Protein AF-A0A949DHX0-F1 (afdb_monomer_lite)

Radius of gyration: 19.03 Å; chains: 1; bounding box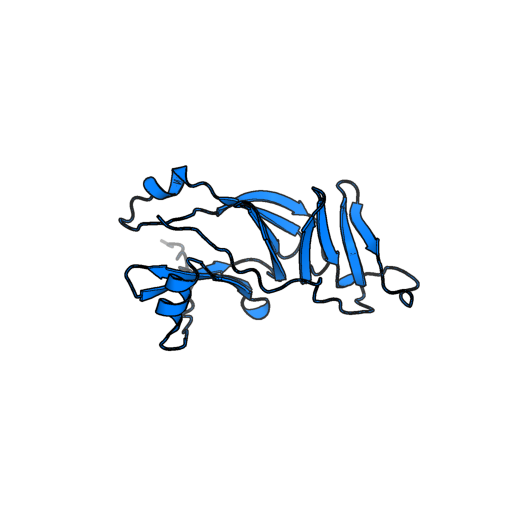: 44×49×54 Å

Foldseek 3Di:
DDDPPPDDPPPDPDDDDDDPCVQVVLVVLQFWAWDADQVQQWIKTWHDDPSHIDIDIDGFARWAAWADDDQWIWIDTAFWIWIWGWDQVCQVVPPPPDGDLTDTDTDDIQGQGGQNWHYWDQDPNWIWTDRQQQQAIWTQDNPNRTDGPDHPPPSPDGDRHRPDGDHDDPDDRHTGRDDDD

Structure (mmCIF, N/CA/C/O backbone):
data_AF-A0A949DHX0-F1
#
_entry.id   AF-A0A949DHX0-F1
#
loop_
_atom_site.group_PDB
_atom_site.id
_atom_site.type_symbol
_atom_site.label_atom_id
_atom_site.label_alt_id
_atom_site.label_comp_id
_atom_site.label_asym_id
_atom_site.label_entity_id
_atom_site.label_seq_id
_atom_site.pdbx_PDB_ins_code
_atom_site.Cartn_x
_atom_site.Cartn_y
_atom_site.Cartn_z
_atom_site.occupancy
_atom_site.B_iso_or_equiv
_atom_site.auth_seq_id
_atom_site.auth_comp_id
_atom_site.auth_asym_id
_atom_site.auth_atom_id
_atom_site.pdbx_PDB_model_num
ATOM 1 N N . MET A 1 1 ? 17.064 -32.181 33.176 1.00 38.44 1 MET A N 1
ATOM 2 C CA . MET A 1 1 ? 16.912 -30.729 33.401 1.00 38.44 1 MET A CA 1
ATOM 3 C C . MET A 1 1 ? 17.570 -29.981 32.254 1.00 38.44 1 MET A C 1
ATOM 5 O O . MET A 1 1 ? 18.778 -30.069 32.125 1.00 38.44 1 MET A O 1
ATOM 9 N N . SER A 1 2 ? 16.790 -29.295 31.422 1.00 36.66 2 SER A N 1
ATOM 10 C CA . SER A 1 2 ? 17.117 -27.959 30.902 1.00 36.66 2 SER A CA 1
ATOM 11 C C . SER A 1 2 ? 15.882 -27.465 30.151 1.00 36.66 2 SER A C 1
ATOM 13 O O . SER A 1 2 ? 15.564 -27.946 29.066 1.00 36.66 2 SER A O 1
ATOM 15 N N . GLN A 1 3 ? 15.111 -26.600 30.805 1.00 33.16 3 GLN A N 1
ATOM 16 C CA . GLN A 1 3 ? 13.972 -25.918 30.201 1.00 33.16 3 GLN A CA 1
ATOM 17 C C . GLN A 1 3 ? 14.522 -24.895 29.202 1.00 33.16 3 GLN A C 1
ATOM 19 O O . GLN A 1 3 ? 15.279 -24.004 29.587 1.00 33.16 3 GLN A O 1
ATOM 24 N N . GLN A 1 4 ? 14.148 -25.013 27.928 1.00 38.00 4 GLN A N 1
ATOM 25 C CA . GLN A 1 4 ? 14.347 -23.937 26.963 1.00 38.00 4 GLN A CA 1
ATOM 26 C C . GLN A 1 4 ? 13.483 -22.748 27.400 1.00 38.00 4 GLN A C 1
ATOM 28 O O . GLN A 1 4 ? 12.255 -22.812 27.369 1.00 38.00 4 GLN A O 1
ATOM 33 N N . LYS A 1 5 ? 14.135 -21.668 27.842 1.00 35.03 5 LYS A N 1
ATOM 34 C CA . LYS A 1 5 ? 13.503 -20.357 27.993 1.00 35.03 5 LYS A CA 1
ATOM 35 C C . LYS A 1 5 ? 13.056 -19.902 26.606 1.00 35.03 5 LYS A C 1
ATOM 37 O O . LYS A 1 5 ? 13.878 -19.539 25.774 1.00 35.03 5 LYS A O 1
ATOM 42 N N . THR A 1 6 ? 11.754 -19.930 26.358 1.00 37.34 6 THR A N 1
ATOM 43 C CA . THR A 1 6 ? 11.147 -19.141 25.289 1.00 37.34 6 THR A CA 1
ATOM 44 C C . THR A 1 6 ? 11.256 -17.675 25.696 1.00 37.34 6 THR A C 1
ATOM 46 O O . THR A 1 6 ? 10.510 -17.220 26.568 1.00 37.34 6 THR A O 1
ATOM 49 N N . ASP A 1 7 ? 12.213 -16.951 25.121 1.00 39.75 7 ASP A N 1
ATOM 50 C CA . ASP A 1 7 ? 12.298 -15.503 25.284 1.00 39.75 7 ASP A CA 1
ATOM 51 C C . ASP A 1 7 ? 11.023 -14.873 24.707 1.00 39.75 7 ASP A C 1
ATOM 53 O O . ASP A 1 7 ? 10.757 -14.937 23.505 1.00 39.75 7 ASP A O 1
ATOM 57 N N . LYS A 1 8 ? 10.194 -14.293 25.583 1.00 34.03 8 LYS A N 1
ATOM 58 C CA . LYS A 1 8 ? 9.072 -13.450 25.160 1.00 34.03 8 LYS A CA 1
ATOM 59 C C . LYS A 1 8 ? 9.642 -12.270 24.359 1.00 34.03 8 LYS A C 1
ATOM 61 O O . LYS A 1 8 ? 10.621 -11.673 24.818 1.00 34.03 8 LYS A O 1
ATOM 66 N N . PRO A 1 9 ? 9.049 -11.897 23.209 1.00 41.78 9 PRO A N 1
ATOM 67 C CA . PRO A 1 9 ? 9.452 -10.691 22.497 1.00 41.78 9 PRO A CA 1
ATOM 68 C C . PRO A 1 9 ? 9.398 -9.503 23.461 1.00 41.78 9 PRO A C 1
ATOM 70 O O . PRO A 1 9 ? 8.385 -9.303 24.132 1.00 41.78 9 PRO A O 1
ATOM 73 N N . LYS A 1 10 ? 10.491 -8.738 23.569 1.00 42.88 10 LYS A N 1
ATOM 74 C CA . LYS A 1 10 ? 10.498 -7.479 24.323 1.00 42.88 10 LYS A CA 1
ATOM 75 C C . LYS A 1 10 ? 9.443 -6.558 23.711 1.00 42.88 10 LYS A C 1
ATOM 77 O O . LYS A 1 10 ? 9.622 -6.109 22.582 1.00 42.88 10 LYS A O 1
ATOM 82 N N . GLU A 1 11 ? 8.375 -6.272 24.452 1.00 50.81 11 GLU A N 1
ATOM 83 C CA . GLU A 1 11 ? 7.435 -5.206 24.105 1.00 50.81 11 GLU A CA 1
ATOM 84 C C . GLU A 1 11 ? 8.216 -3.894 24.006 1.00 50.81 11 GLU A C 1
ATOM 86 O O . GLU A 1 11 ? 8.760 -3.383 24.988 1.00 50.81 11 GLU A O 1
ATOM 91 N N . GLN A 1 12 ? 8.336 -3.367 22.789 1.00 57.03 12 GLN A N 1
ATOM 92 C CA . GLN A 1 12 ? 8.816 -2.009 22.595 1.00 57.03 12 GLN A CA 1
ATOM 93 C C . GLN A 1 12 ? 7.702 -1.068 23.053 1.00 57.03 12 GLN A C 1
ATOM 95 O O . GLN A 1 12 ? 6.676 -0.942 22.387 1.00 57.03 12 GLN A O 1
ATOM 100 N N . ASN A 1 13 ? 7.905 -0.403 24.189 1.00 67.00 13 ASN A N 1
ATOM 101 C CA . ASN A 1 13 ? 7.032 0.681 24.624 1.00 67.00 13 ASN A CA 1
ATOM 102 C C . ASN A 1 13 ? 7.206 1.862 23.664 1.00 67.00 13 ASN A C 1
ATOM 104 O O . ASN A 1 13 ? 8.181 2.609 23.751 1.00 67.00 13 ASN A O 1
ATOM 108 N N . ILE A 1 14 ? 6.280 2.000 22.716 1.00 72.12 14 ILE A N 1
ATOM 109 C CA . ILE A 1 14 ? 6.215 3.164 21.836 1.00 72.12 14 ILE A CA 1
ATOM 110 C C . ILE A 1 14 ? 5.403 4.238 22.552 1.00 72.12 14 ILE A C 1
AT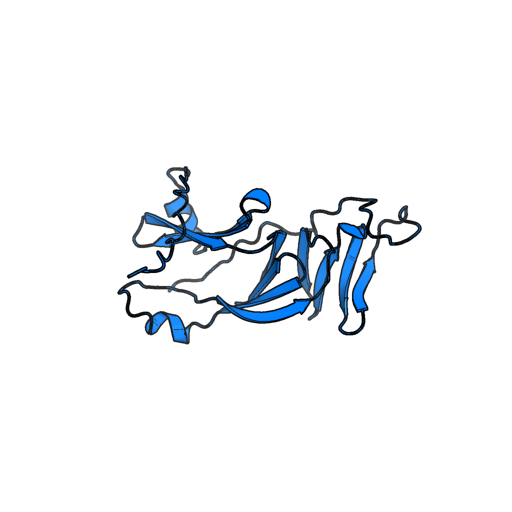OM 112 O O . ILE A 1 14 ? 4.229 4.037 22.855 1.00 72.12 14 ILE A O 1
ATOM 116 N N . ASN A 1 15 ? 6.036 5.376 22.818 1.00 81.81 15 ASN A N 1
ATOM 117 C CA . ASN A 1 15 ? 5.361 6.548 23.359 1.00 81.81 15 ASN A CA 1
ATOM 118 C C . ASN A 1 15 ? 4.835 7.403 22.205 1.00 81.81 15 ASN A C 1
ATOM 120 O O . ASN A 1 15 ? 5.563 7.670 21.248 1.00 81.81 15 ASN A O 1
ATOM 124 N N . PHE A 1 16 ? 3.590 7.859 22.317 1.00 81.75 16 PHE A N 1
ATOM 125 C CA . PHE A 1 16 ? 2.955 8.720 21.326 1.00 81.75 16 PHE A CA 1
ATOM 126 C C . PHE A 1 16 ? 2.528 10.033 21.968 1.00 81.75 16 PHE A C 1
ATOM 128 O O . PHE A 1 16 ? 1.945 10.044 23.050 1.00 81.75 16 PHE A O 1
ATOM 135 N N . THR A 1 17 ? 2.770 11.128 21.256 1.00 88.62 17 THR A N 1
ATOM 136 C CA . THR A 1 17 ? 2.237 12.451 21.583 1.00 88.62 17 THR A CA 1
ATOM 137 C C . THR A 1 17 ? 1.311 12.862 20.453 1.00 88.62 17 THR A C 1
ATOM 139 O O . THR A 1 17 ? 1.645 12.688 19.282 1.00 88.62 17 THR A O 1
ATOM 142 N N . TYR A 1 18 ? 0.145 13.398 20.791 1.00 89.06 18 TYR A N 1
ATOM 143 C CA . TYR A 1 18 ? -0.866 13.805 19.824 1.00 89.06 18 TYR A CA 1
ATOM 144 C C . TYR A 1 18 ? -1.546 15.097 20.273 1.00 89.06 18 TYR A C 1
ATOM 146 O O . TYR A 1 18 ? -1.559 15.436 21.457 1.00 89.06 18 TYR A O 1
ATOM 154 N N . SER A 1 19 ? -2.101 15.835 19.313 1.00 91.19 19 SER A N 1
ATOM 155 C CA . SER A 1 19 ? -2.804 17.088 19.585 1.00 91.19 19 SER A CA 1
ATOM 156 C C . SER A 1 19 ? -4.085 16.847 20.383 1.00 91.19 19 SER A C 1
ATOM 158 O O . SER A 1 19 ? -4.793 15.867 20.155 1.00 91.19 19 SER A O 1
ATOM 160 N N . ALA A 1 20 ? -4.435 17.783 21.268 1.00 89.94 20 ALA A N 1
ATOM 161 C CA . ALA A 1 20 ? -5.604 17.670 22.148 1.00 89.94 20 ALA A CA 1
ATOM 162 C C . ALA A 1 20 ? -6.938 17.473 21.395 1.00 89.94 20 ALA A C 1
ATOM 164 O O . ALA A 1 20 ? -7.875 16.890 21.931 1.00 89.94 20 ALA A O 1
ATOM 165 N N . ASN A 1 21 ? -7.023 17.933 20.145 1.00 94.38 21 ASN A N 1
ATOM 166 C CA . ASN A 1 21 ? -8.215 17.856 19.302 1.00 94.38 21 ASN A CA 1
ATOM 167 C C . ASN A 1 21 ? -8.264 16.628 18.372 1.00 94.38 21 ASN A C 1
ATOM 169 O O . ASN A 1 21 ? -9.215 16.519 17.600 1.00 94.38 21 ASN A O 1
ATOM 173 N N . ILE A 1 22 ? -7.288 15.707 18.412 1.00 93.19 22 ILE A N 1
ATOM 174 C CA . ILE A 1 22 ? -7.231 14.585 17.453 1.00 93.19 22 ILE A CA 1
ATOM 175 C C . ILE A 1 22 ? -8.464 13.678 17.532 1.00 93.19 22 ILE A C 1
ATOM 177 O O . ILE A 1 22 ? -8.975 13.245 16.506 1.00 93.19 22 ILE A O 1
ATOM 181 N N . VAL A 1 23 ? -8.979 13.428 18.739 1.00 93.31 23 VAL A N 1
ATOM 182 C CA . VAL A 1 23 ? -10.160 12.579 18.946 1.00 93.31 23 VAL A CA 1
ATOM 183 C C . VAL A 1 23 ? -11.387 13.208 18.296 1.00 93.31 23 VAL A C 1
ATOM 185 O O . VAL A 1 23 ? -12.130 12.529 17.592 1.00 93.31 23 VAL A O 1
ATOM 188 N N . GLU A 1 24 ? -11.586 14.508 18.508 1.00 94.56 24 GLU A N 1
ATOM 189 C CA . GLU A 1 24 ? -12.706 15.246 17.928 1.00 94.56 24 GLU A CA 1
ATOM 190 C C . GLU A 1 24 ? -12.590 15.313 16.403 1.00 94.56 24 GLU A C 1
ATOM 192 O O . GLU A 1 24 ? -13.555 15.044 15.693 1.00 94.56 24 GLU A O 1
ATOM 197 N N . PHE A 1 25 ? -11.384 15.554 15.890 1.00 93.62 25 PHE A N 1
ATOM 198 C CA . PHE A 1 25 ? -11.112 15.511 14.458 1.00 93.62 25 PHE A CA 1
ATOM 199 C C . PHE A 1 25 ? -11.465 14.147 13.847 1.00 93.62 25 PHE A C 1
ATOM 201 O O . PHE A 1 25 ? -12.216 14.092 12.875 1.00 93.62 25 PHE A O 1
ATOM 208 N N . LEU A 1 26 ? -10.995 13.043 14.441 1.00 91.62 26 LEU A N 1
ATOM 209 C CA . LEU A 1 26 ? -11.262 11.680 13.959 1.00 91.62 26 LEU A CA 1
ATOM 210 C C . LEU A 1 26 ? -12.752 11.319 13.989 1.00 91.62 26 LEU A C 1
ATOM 212 O O . LEU A 1 26 ? -13.234 10.636 13.082 1.00 91.62 26 LEU A O 1
ATOM 216 N N . LYS A 1 27 ? -13.495 11.809 14.989 1.00 91.06 27 LYS A N 1
ATOM 217 C CA . LYS A 1 27 ? -14.960 11.688 15.030 1.00 91.06 27 LYS A CA 1
ATOM 218 C C . LYS A 1 27 ? -15.627 12.454 13.896 1.00 91.06 27 LYS A C 1
ATOM 220 O O . LYS A 1 27 ? -16.511 11.903 13.245 1.00 91.06 27 LYS A O 1
ATOM 225 N N . GLN A 1 28 ? -15.207 13.695 13.650 1.00 92.69 28 GLN A N 1
ATOM 226 C CA . GLN A 1 28 ? -15.785 14.543 12.604 1.00 92.69 28 GLN A CA 1
ATOM 227 C C . GLN A 1 28 ? -15.584 13.941 11.215 1.00 92.69 28 GLN A C 1
ATOM 229 O O . GLN A 1 28 ? -16.531 13.873 10.434 1.00 92.69 28 GLN A O 1
ATOM 234 N N . ILE A 1 29 ? -14.378 13.445 10.925 1.00 91.31 29 ILE A N 1
ATOM 235 C CA . ILE A 1 29 ? -14.092 12.807 9.635 1.00 91.31 29 ILE A CA 1
ATOM 236 C C . ILE A 1 29 ? -14.592 11.360 9.555 1.00 91.31 29 ILE A C 1
ATOM 238 O O . ILE A 1 29 ? -14.489 10.761 8.486 1.00 91.31 29 ILE A O 1
ATOM 242 N N . LYS A 1 30 ? -15.080 10.776 10.662 1.00 88.06 30 LYS A N 1
ATOM 243 C CA . LYS A 1 30 ? -15.504 9.367 10.765 1.00 88.06 30 LYS A CA 1
ATOM 244 C C . LYS A 1 30 ? -14.511 8.433 10.066 1.00 88.06 30 LYS A C 1
ATOM 246 O O . LYS A 1 30 ? -14.825 7.770 9.081 1.00 88.06 30 LYS A O 1
ATOM 251 N N . SER A 1 31 ? -13.249 8.496 10.472 1.00 87.12 31 SER A N 1
ATOM 252 C CA . SER A 1 31 ? -12.169 7.805 9.763 1.00 87.12 31 SER A CA 1
ATOM 253 C C . SER A 1 31 ? -11.114 7.282 10.720 1.00 87.12 31 SER A C 1
ATOM 255 O O . SER A 1 31 ? -10.923 7.817 11.810 1.00 87.12 31 SER A O 1
ATOM 257 N N . THR A 1 32 ? -10.396 6.258 10.267 1.00 87.62 32 THR A N 1
ATOM 258 C CA . THR A 1 32 ? -9.136 5.825 10.872 1.00 87.62 32 THR A CA 1
ATOM 259 C C . THR A 1 32 ? -8.007 6.242 9.944 1.00 87.62 32 THR A C 1
ATOM 261 O O . THR A 1 32 ? -8.056 6.023 8.733 1.00 87.62 32 THR A O 1
ATOM 264 N N . ILE A 1 33 ? -6.968 6.843 10.505 1.00 90.12 33 ILE A N 1
ATOM 265 C CA . ILE A 1 33 ? -5.761 7.157 9.751 1.00 90.12 33 ILE A CA 1
ATOM 266 C C . ILE A 1 33 ? -4.893 5.905 9.732 1.00 90.12 33 ILE A C 1
ATOM 268 O O . ILE A 1 33 ? -4.628 5.311 10.777 1.00 90.12 33 ILE A O 1
ATOM 272 N N . VAL A 1 34 ? -4.436 5.514 8.547 1.00 90.88 34 VAL A N 1
ATOM 273 C CA . VAL A 1 34 ? -3.478 4.421 8.389 1.00 90.88 34 VAL A CA 1
ATOM 274 C C . VAL A 1 34 ? -2.191 5.002 7.839 1.00 90.88 34 VAL A C 1
ATOM 276 O O . VAL A 1 34 ? -2.216 5.765 6.878 1.00 90.88 34 VAL A O 1
ATOM 279 N N . MET A 1 35 ? -1.064 4.655 8.448 1.00 90.75 35 MET A N 1
ATOM 280 C CA . MET A 1 35 ? 0.245 5.131 8.010 1.00 90.75 35 MET A CA 1
ATOM 281 C C . MET A 1 35 ? 1.271 4.008 8.006 1.00 90.75 35 MET A C 1
ATOM 283 O O . MET A 1 35 ? 1.214 3.089 8.821 1.00 90.75 35 MET A O 1
ATOM 287 N N . THR A 1 36 ? 2.241 4.114 7.111 1.00 91.00 36 THR A N 1
ATOM 288 C CA . THR A 1 36 ? 3.436 3.278 7.097 1.00 91.00 36 THR A CA 1
ATOM 289 C C . THR A 1 36 ? 4.590 4.030 7.756 1.00 91.00 36 THR A C 1
ATOM 291 O O . THR A 1 36 ? 4.692 5.255 7.677 1.00 91.00 36 THR A O 1
ATOM 294 N N . THR A 1 37 ? 5.472 3.307 8.439 1.00 89.50 37 THR A N 1
ATOM 295 C CA . THR A 1 37 ? 6.684 3.871 9.034 1.00 89.50 37 THR A CA 1
ATOM 296 C C . THR A 1 37 ? 7.894 3.062 8.592 1.00 89.50 37 THR A C 1
ATOM 298 O O . THR A 1 37 ? 8.196 1.998 9.134 1.00 89.50 37 THR A O 1
ATOM 301 N N . TYR A 1 38 ? 8.619 3.588 7.604 1.00 85.25 38 TYR A N 1
ATOM 302 C CA . TYR A 1 38 ? 9.755 2.894 6.995 1.00 85.25 38 TYR A CA 1
ATOM 303 C C . TYR A 1 38 ? 10.812 2.467 8.028 1.00 85.25 38 TYR A C 1
ATOM 305 O O . TYR A 1 38 ? 11.160 1.292 8.113 1.00 85.25 38 TYR A O 1
ATOM 313 N N . GLN A 1 39 ? 11.263 3.402 8.873 1.00 85.06 39 GLN A N 1
ATOM 314 C CA . GLN A 1 39 ? 12.365 3.167 9.817 1.00 85.06 39 GLN A CA 1
ATOM 315 C C . GLN A 1 39 ? 12.001 2.210 10.958 1.00 85.06 39 GLN A C 1
ATOM 317 O O . GLN A 1 39 ? 12.839 1.435 11.407 1.00 85.06 39 GLN A O 1
ATOM 322 N N . SER A 1 40 ? 10.756 2.253 11.440 1.00 86.56 40 SER A N 1
ATOM 323 C CA . SER A 1 40 ? 10.306 1.389 12.539 1.00 86.56 40 SER A CA 1
ATOM 324 C C . SER A 1 40 ? 9.604 0.116 12.066 1.00 86.56 40 SER A C 1
ATOM 326 O O . SER A 1 40 ? 9.217 -0.697 12.909 1.00 86.56 40 SER A O 1
ATOM 328 N N . GLY A 1 41 ? 9.454 -0.065 10.748 1.00 92.56 41 GLY A N 1
ATOM 329 C CA . GLY A 1 41 ? 8.910 -1.272 10.135 1.00 92.56 41 GLY A CA 1
ATOM 330 C C . GLY A 1 41 ? 7.462 -1.547 10.521 1.00 92.56 41 GLY A C 1
ATOM 331 O O . GLY A 1 41 ? 7.132 -2.690 10.825 1.00 92.56 41 GLY A O 1
ATOM 332 N N . LYS A 1 42 ? 6.602 -0.523 10.598 1.00 92.81 42 LYS A N 1
ATOM 333 C CA . LYS A 1 42 ? 5.215 -0.690 11.064 1.00 92.81 42 LYS A CA 1
ATOM 334 C C . LYS A 1 42 ? 4.193 -0.133 10.075 1.00 92.81 42 LYS A C 1
ATOM 336 O O . LYS A 1 42 ? 4.437 0.850 9.382 1.00 92.81 42 LYS A O 1
ATOM 341 N N . ILE A 1 43 ? 3.027 -0.770 10.037 1.00 92.88 43 ILE A N 1
ATOM 342 C CA . ILE A 1 43 ? 1.776 -0.130 9.621 1.00 92.88 43 ILE A CA 1
ATOM 343 C C . ILE A 1 43 ? 1.035 0.231 10.900 1.00 92.88 43 ILE A C 1
ATOM 345 O O . ILE A 1 43 ? 0.804 -0.645 11.736 1.00 92.88 43 ILE A O 1
ATOM 349 N N . MET A 1 44 ? 0.679 1.501 11.055 1.00 91.44 44 MET A N 1
ATOM 350 C CA . MET A 1 44 ? -0.047 2.019 12.206 1.00 91.44 44 MET A CA 1
ATOM 351 C C . MET A 1 44 ? -1.473 2.401 11.815 1.00 91.44 44 MET A C 1
ATOM 353 O O . MET A 1 44 ? -1.698 3.003 10.769 1.00 91.44 44 MET A O 1
ATOM 357 N N . LEU A 1 45 ? -2.416 2.066 12.684 1.00 90.56 45 LEU A N 1
ATOM 358 C CA . LEU A 1 45 ? -3.825 2.429 12.642 1.00 90.56 45 LEU A CA 1
ATOM 359 C C . LEU A 1 45 ? -4.065 3.411 13.786 1.00 90.56 45 LEU A C 1
ATOM 361 O O . LEU A 1 45 ? -3.773 3.090 14.936 1.00 90.56 45 LEU A O 1
ATOM 365 N N . MET A 1 46 ? -4.570 4.595 13.475 1.00 90.19 46 MET A N 1
ATOM 366 C CA . MET A 1 46 ? -4.816 5.669 14.431 1.00 90.19 46 MET A CA 1
ATOM 367 C C . MET A 1 46 ? -6.273 6.096 14.318 1.00 90.19 46 MET A C 1
ATOM 369 O O . MET A 1 46 ? -6.690 6.684 13.317 1.00 90.19 46 MET A O 1
ATOM 373 N N . GLY A 1 47 ? -7.050 5.761 15.336 1.00 90.50 47 GLY A N 1
ATOM 374 C CA . GLY A 1 47 ? -8.485 5.988 15.388 1.00 90.50 47 GLY A CA 1
ATOM 375 C C . GLY A 1 47 ? -8.913 6.497 16.755 1.00 90.50 47 GLY A C 1
ATOM 376 O O . GLY A 1 47 ? -8.100 6.929 17.571 1.00 90.50 47 GLY A O 1
ATOM 377 N N . GLN A 1 48 ? -10.214 6.452 17.008 1.00 89.31 48 GLN A N 1
ATOM 378 C CA . GLN A 1 48 ? -10.760 6.720 18.330 1.00 89.31 48 GLN A CA 1
ATOM 379 C C . GLN A 1 48 ? -11.687 5.587 18.747 1.00 89.31 48 GLN A C 1
ATOM 381 O O . GLN A 1 48 ? -12.421 5.048 17.919 1.00 89.31 48 GLN A O 1
ATOM 386 N N . HIS A 1 49 ? -11.669 5.254 20.031 1.00 85.38 49 HIS A N 1
ATOM 387 C CA . HIS A 1 49 ? -12.585 4.301 20.642 1.00 85.38 49 HIS A CA 1
ATOM 388 C C . HIS A 1 49 ? -13.031 4.856 21.991 1.00 85.38 49 HIS A C 1
ATOM 390 O O . HIS A 1 49 ? -12.202 5.318 22.770 1.00 85.38 49 HIS A O 1
ATOM 396 N N . ASN A 1 50 ? -14.339 4.863 22.263 1.00 85.69 50 ASN A N 1
ATOM 397 C CA . ASN A 1 50 ? -14.906 5.358 23.524 1.00 85.69 50 ASN A CA 1
ATOM 398 C C . ASN A 1 50 ? -14.385 6.747 23.953 1.00 85.69 50 ASN A C 1
ATOM 400 O O . ASN A 1 50 ? -14.054 6.967 25.117 1.00 85.69 50 ASN A O 1
ATOM 404 N N . ASN A 1 51 ? -14.318 7.698 23.011 1.00 87.88 51 ASN A N 1
ATOM 405 C CA . ASN A 1 51 ? -13.801 9.060 23.224 1.00 87.88 51 ASN A CA 1
ATOM 406 C C . ASN A 1 51 ? -12.310 9.140 23.593 1.00 87.88 51 ASN A C 1
ATOM 408 O O . ASN A 1 51 ? -11.859 10.181 24.071 1.00 87.88 51 ASN A O 1
ATOM 412 N N . GLN A 1 52 ? -11.540 8.085 23.349 1.00 88.69 52 GLN A N 1
ATOM 413 C CA . GLN A 1 52 ? -10.096 8.060 23.555 1.00 88.69 52 GLN A CA 1
ATOM 414 C C . GLN A 1 52 ? -9.382 7.810 22.233 1.00 88.69 52 GLN A C 1
ATOM 416 O O . GLN A 1 52 ? -9.909 7.138 21.348 1.00 88.69 52 GLN A O 1
ATOM 421 N N . PHE A 1 53 ? -8.182 8.368 22.090 1.00 90.00 53 PHE A N 1
ATOM 422 C CA . PHE A 1 53 ? -7.332 8.086 20.941 1.00 90.00 53 PHE A CA 1
ATOM 423 C C . PHE A 1 53 ? -6.778 6.664 21.062 1.00 90.00 53 PHE A C 1
ATOM 425 O O . PHE A 1 53 ? -6.187 6.314 22.082 1.00 90.00 53 PHE A O 1
ATOM 432 N N . ASP A 1 54 ? -6.979 5.855 20.027 1.00 87.62 54 ASP A N 1
ATOM 433 C CA . ASP A 1 54 ? -6.532 4.466 19.960 1.00 87.62 54 ASP A CA 1
ATOM 434 C C . ASP A 1 54 ? -5.504 4.344 18.833 1.00 87.62 54 ASP A C 1
ATOM 436 O O . ASP A 1 54 ? -5.754 4.738 17.691 1.00 87.62 54 ASP A O 1
ATOM 440 N N . ILE A 1 55 ? -4.327 3.819 19.170 1.00 87.81 55 ILE A N 1
ATOM 441 C CA . ILE A 1 55 ? -3.259 3.550 18.211 1.00 87.81 55 ILE A CA 1
ATOM 442 C C . ILE A 1 55 ? -2.931 2.071 18.269 1.00 87.81 55 ILE A C 1
ATOM 444 O O . ILE A 1 55 ? -2.630 1.520 19.328 1.00 87.81 55 ILE A O 1
ATOM 448 N N . ARG A 1 56 ? -2.927 1.437 17.103 1.00 87.31 56 ARG A N 1
ATOM 449 C CA . ARG A 1 56 ? -2.511 0.047 16.925 1.00 87.31 56 ARG A CA 1
ATOM 450 C C . ARG A 1 56 ? -1.472 -0.018 15.834 1.00 87.31 56 ARG A C 1
ATOM 452 O O . ARG A 1 56 ? -1.438 0.830 14.950 1.00 87.31 56 ARG A O 1
ATOM 459 N N . TYR A 1 57 ? -0.626 -1.031 15.871 1.00 90.69 57 TYR A N 1
ATOM 460 C CA . TYR A 1 57 ? 0.334 -1.240 14.804 1.00 90.69 57 TYR A CA 1
ATOM 461 C C . TYR A 1 57 ? 0.638 -2.714 14.603 1.00 90.69 57 TYR A C 1
ATOM 463 O O . TYR A 1 57 ? 0.474 -3.540 15.503 1.00 90.69 57 TYR A O 1
ATOM 471 N N . LYS A 1 58 ? 1.100 -3.031 13.398 1.00 91.94 58 LYS A N 1
ATOM 472 C CA . LYS A 1 58 ? 1.632 -4.342 13.048 1.00 91.94 58 LYS A CA 1
ATOM 473 C C . LYS A 1 58 ? 2.965 -4.167 12.344 1.00 91.94 58 LYS A C 1
ATOM 475 O O . LYS A 1 58 ? 3.142 -3.234 11.564 1.00 91.94 58 LYS A O 1
ATOM 480 N N . GLU A 1 59 ? 3.896 -5.057 12.650 1.00 94.25 59 GLU A N 1
ATOM 481 C CA . GLU A 1 59 ? 5.225 -5.033 12.057 1.00 94.25 59 GLU A CA 1
ATOM 482 C C . GLU A 1 59 ? 5.221 -5.674 10.675 1.00 94.25 59 GLU A C 1
ATOM 484 O O . GLU A 1 59 ? 4.640 -6.743 10.471 1.00 94.25 59 GLU A O 1
ATOM 489 N N . PHE A 1 60 ? 5.890 -5.009 9.742 1.00 94.50 60 PHE A N 1
ATOM 490 C CA . PHE A 1 60 ? 6.073 -5.447 8.370 1.00 94.50 60 PHE A CA 1
ATOM 491 C C . PHE A 1 60 ? 7.479 -5.082 7.897 1.00 94.50 60 PHE A C 1
ATOM 493 O O . PHE A 1 60 ? 8.076 -4.102 8.342 1.00 94.50 60 PHE A O 1
ATOM 500 N N . ALA A 1 61 ? 8.016 -5.866 6.966 1.00 93.38 61 ALA A N 1
ATOM 501 C CA . ALA A 1 61 ? 9.290 -5.546 6.338 1.00 93.38 61 ALA A CA 1
ATOM 502 C C . ALA A 1 61 ? 9.125 -4.324 5.423 1.00 93.38 61 ALA A C 1
ATOM 504 O O . ALA A 1 61 ? 8.239 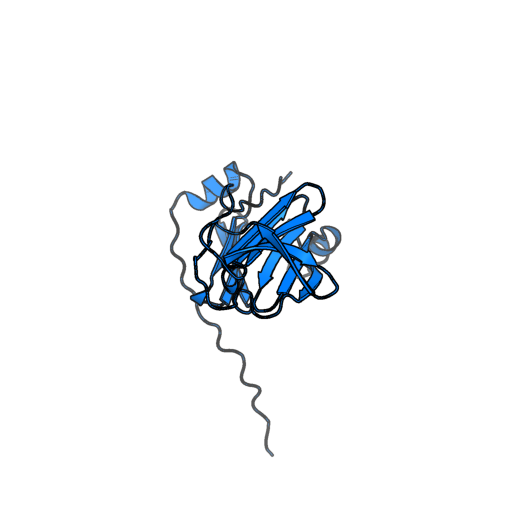-4.334 4.573 1.00 93.38 61 ALA A O 1
ATOM 505 N N . ARG A 1 62 ? 9.978 -3.302 5.601 1.00 93.06 62 ARG A N 1
ATOM 506 C CA . ARG A 1 62 ? 10.056 -2.071 4.783 1.00 93.06 62 ARG A CA 1
ATOM 507 C C . ARG A 1 62 ? 8.680 -1.588 4.273 1.00 93.06 62 ARG A C 1
ATOM 509 O O . ARG A 1 62 ? 8.434 -1.659 3.069 1.00 93.06 62 ARG A O 1
ATOM 516 N N . PRO A 1 63 ? 7.762 -1.161 5.162 1.00 93.75 63 PRO A N 1
ATOM 517 C CA . PRO A 1 63 ? 6.467 -0.639 4.752 1.00 93.75 63 PRO A CA 1
ATOM 518 C C . PRO A 1 63 ? 6.642 0.764 4.168 1.00 93.75 63 PRO A C 1
ATOM 520 O O . PRO A 1 63 ? 7.261 1.626 4.797 1.00 93.75 63 PRO A O 1
ATOM 523 N N . MET A 1 64 ? 6.123 0.975 2.962 1.00 91.25 64 MET A N 1
ATOM 524 C CA . MET A 1 64 ? 6.346 2.197 2.183 1.00 91.25 64 MET A CA 1
ATOM 525 C C . MET A 1 64 ? 5.026 2.701 1.582 1.00 91.25 64 MET A C 1
ATOM 527 O O . MET A 1 64 ? 4.152 3.108 2.347 1.00 91.25 64 MET A O 1
ATOM 531 N N . GLY A 1 65 ? 4.855 2.678 0.258 1.00 91.50 65 GLY A N 1
ATOM 532 C CA . GLY A 1 65 ? 3.643 3.162 -0.406 1.00 91.50 65 GLY A CA 1
ATOM 533 C C . GLY A 1 65 ? 2.398 2.377 -0.009 1.00 91.50 65 GLY A C 1
ATOM 534 O O . GLY A 1 65 ? 2.463 1.164 0.222 1.00 91.50 65 GLY A O 1
ATOM 535 N N . MET A 1 66 ? 1.254 3.056 0.065 1.00 93.31 66 MET A N 1
ATOM 536 C CA . MET A 1 66 ? -0.010 2.436 0.447 1.00 93.31 66 MET A CA 1
ATOM 537 C C . MET A 1 66 ? -1.195 3.167 -0.175 1.00 93.31 66 MET A C 1
ATOM 539 O O . MET A 1 66 ? -1.247 4.390 -0.183 1.00 93.31 66 MET A O 1
ATOM 543 N N . TYR A 1 67 ? -2.191 2.405 -0.611 1.00 93.19 67 TYR A N 1
ATOM 544 C CA . TYR A 1 67 ? -3.426 2.938 -1.172 1.00 93.19 67 TYR A CA 1
ATOM 545 C C . TYR A 1 67 ? -4.631 2.185 -0.628 1.00 93.19 67 TYR A C 1
ATOM 547 O O . TYR A 1 67 ? -4.576 0.971 -0.440 1.00 93.19 67 TYR A O 1
ATOM 555 N N . ALA A 1 68 ? -5.744 2.878 -0.409 1.00 91.19 68 ALA A N 1
ATOM 556 C CA . ALA A 1 68 ? -6.979 2.271 0.063 1.00 91.19 68 ALA A CA 1
ATOM 557 C C . ALA A 1 68 ? -8.159 2.691 -0.804 1.00 91.19 68 ALA A C 1
ATOM 559 O O . ALA A 1 68 ? -8.331 3.866 -1.121 1.00 91.19 68 ALA A O 1
ATOM 560 N N . LYS A 1 69 ? -8.993 1.717 -1.173 1.00 88.56 69 LYS A N 1
ATOM 561 C CA . LYS A 1 69 ? -10.204 1.938 -1.969 1.00 88.56 69 LYS A CA 1
ATOM 562 C C . LYS A 1 69 ? -11.165 0.772 -1.813 1.00 88.56 69 LYS A C 1
ATOM 564 O O . LYS A 1 69 ? -10.754 -0.384 -1.866 1.00 88.56 69 LYS A O 1
ATOM 569 N N . GLY A 1 70 ? -12.452 1.073 -1.638 1.00 88.06 70 GLY A N 1
ATOM 570 C CA . GLY A 1 70 ? -13.522 0.067 -1.649 1.00 88.06 70 GLY A CA 1
ATOM 571 C C . GLY A 1 70 ? -13.328 -1.064 -0.633 1.00 88.06 70 GLY A C 1
ATOM 572 O O . GLY A 1 70 ? -13.487 -2.231 -0.979 1.00 88.06 70 GLY A O 1
ATOM 573 N N . GLY A 1 71 ? -12.907 -0.739 0.595 1.00 89.44 71 GLY A N 1
ATOM 574 C CA . GLY A 1 71 ? -12.666 -1.736 1.645 1.00 89.44 71 GLY A CA 1
ATOM 575 C C . GLY A 1 71 ? -11.412 -2.593 1.438 1.00 89.44 71 GLY A C 1
ATOM 576 O O . GLY A 1 71 ? -11.228 -3.574 2.155 1.00 89.44 71 GLY A O 1
ATOM 577 N N . LYS A 1 72 ? -10.541 -2.237 0.490 1.00 92.81 72 LYS A N 1
ATOM 578 C CA . LYS A 1 72 ? -9.232 -2.861 0.279 1.00 92.81 72 LYS A CA 1
ATOM 579 C C . LYS A 1 72 ? -8.111 -1.885 0.604 1.00 92.81 72 LYS A C 1
ATOM 581 O O . LYS A 1 72 ? -8.279 -0.678 0.441 1.00 92.81 72 LYS A O 1
ATOM 586 N N . ILE A 1 73 ? -6.982 -2.429 1.041 1.00 94.75 73 ILE A N 1
ATOM 587 C CA . ILE A 1 73 ? -5.728 -1.703 1.259 1.00 94.75 73 ILE A CA 1
ATOM 588 C C . ILE A 1 73 ? -4.644 -2.433 0.480 1.00 94.75 73 ILE A C 1
ATOM 590 O O . ILE A 1 73 ? -4.479 -3.637 0.652 1.00 94.75 73 ILE A O 1
ATOM 594 N N . TRP A 1 74 ? -3.901 -1.720 -0.350 1.00 95.88 74 TRP A N 1
ATOM 595 C CA . TRP A 1 74 ? -2.672 -2.197 -0.967 1.00 95.88 74 TRP A CA 1
ATOM 596 C C . TRP A 1 74 ? -1.501 -1.546 -0.251 1.00 95.88 74 TRP A C 1
ATOM 598 O O . TRP A 1 74 ? -1.529 -0.342 -0.033 1.00 95.88 74 TRP A O 1
ATOM 608 N N . ALA A 1 75 ? -0.493 -2.327 0.121 1.00 96.00 75 ALA A N 1
ATOM 609 C CA . ALA A 1 75 ? 0.707 -1.832 0.781 1.00 96.00 75 ALA A CA 1
ATOM 610 C C . ALA A 1 75 ? 1.958 -2.437 0.139 1.00 96.00 75 ALA A C 1
ATOM 612 O O . ALA A 1 75 ? 2.022 -3.648 -0.099 1.00 96.00 75 ALA A O 1
ATOM 613 N N . GLY A 1 76 ? 2.953 -1.595 -0.123 1.00 96.25 76 GLY A N 1
ATOM 614 C CA . GLY A 1 76 ? 4.289 -2.000 -0.535 1.00 96.25 76 GLY A CA 1
ATOM 615 C C . GLY A 1 76 ? 5.076 -2.414 0.699 1.00 96.25 76 GLY A C 1
ATOM 616 O O . GLY A 1 76 ? 5.350 -1.577 1.560 1.00 96.25 76 GLY A O 1
ATOM 617 N N . LEU A 1 77 ? 5.385 -3.705 0.804 1.00 96.00 77 LEU A N 1
ATOM 618 C CA . LEU A 1 77 ? 6.016 -4.313 1.971 1.00 96.00 77 LEU A CA 1
ATOM 619 C C . LEU A 1 77 ? 7.209 -5.163 1.528 1.00 96.00 77 LEU A C 1
ATOM 621 O O . LEU A 1 77 ? 7.044 -6.280 1.024 1.00 96.00 77 LEU A O 1
ATOM 625 N N . GLY A 1 78 ? 8.421 -4.646 1.725 1.00 94.50 78 GLY A N 1
ATOM 626 C CA . GLY A 1 78 ? 9.658 -5.371 1.444 1.00 94.50 78 GLY A CA 1
ATOM 627 C C . GLY A 1 78 ? 9.778 -5.761 -0.026 1.00 94.50 78 GLY A C 1
ATOM 628 O O . GLY A 1 78 ? 10.153 -4.942 -0.857 1.00 94.50 78 GLY A O 1
ATOM 629 N N . HIS A 1 79 ? 9.479 -7.025 -0.328 1.00 95.50 79 HIS A N 1
ATOM 630 C CA . HIS A 1 79 ? 9.622 -7.613 -1.662 1.00 95.50 79 HIS A CA 1
ATOM 631 C C . HIS A 1 79 ? 8.295 -7.864 -2.386 1.00 95.50 79 HIS A C 1
ATOM 633 O O . HIS A 1 79 ? 8.255 -8.642 -3.345 1.00 95.50 79 HIS A O 1
ATOM 639 N N . GLY A 1 80 ? 7.199 -7.258 -1.931 1.00 96.25 80 GLY A N 1
ATOM 640 C CA . GLY A 1 80 ? 5.915 -7.443 -2.585 1.00 96.25 80 GLY A CA 1
ATOM 641 C C . GLY A 1 80 ? 4.869 -6.394 -2.259 1.00 96.25 80 GLY A C 1
ATOM 642 O O . GLY A 1 80 ? 5.017 -5.556 -1.370 1.00 96.25 80 GLY A O 1
ATOM 643 N N . ILE A 1 81 ? 3.776 -6.489 -3.004 1.00 97.38 81 ILE A N 1
ATOM 644 C CA . ILE A 1 81 ? 2.557 -5.720 -2.807 1.00 97.38 81 ILE A CA 1
ATOM 645 C C . ILE A 1 81 ? 1.545 -6.629 -2.128 1.00 97.38 81 ILE A C 1
ATOM 647 O O . ILE A 1 81 ? 1.158 -7.665 -2.675 1.00 97.38 81 ILE A O 1
ATOM 651 N N . TYR A 1 82 ? 1.097 -6.218 -0.952 1.00 97.38 82 TYR A N 1
ATOM 652 C CA . TYR A 1 82 ? 0.107 -6.930 -0.160 1.00 97.38 82 TYR A CA 1
ATOM 653 C C . TYR A 1 82 ? -1.236 -6.246 -0.337 1.00 97.38 82 TYR A C 1
ATOM 655 O O . TYR A 1 82 ? -1.353 -5.048 -0.098 1.00 97.38 82 TYR A O 1
ATOM 663 N N . GLN A 1 83 ? -2.251 -7.007 -0.732 1.00 96.75 83 GLN A N 1
ATOM 664 C CA . GLN A 1 83 ? -3.635 -6.561 -0.731 1.00 96.75 83 GLN A CA 1
ATOM 665 C C . GLN A 1 83 ? -4.349 -7.152 0.479 1.00 96.75 83 GLN A C 1
ATOM 667 O O . GLN A 1 83 ? -4.523 -8.369 0.580 1.00 96.75 83 GLN A O 1
ATOM 672 N N . PHE A 1 84 ? -4.841 -6.278 1.340 1.00 95.56 84 PHE A N 1
ATOM 673 C CA . PHE A 1 84 ? -5.762 -6.594 2.415 1.00 95.56 84 PHE A CA 1
ATOM 674 C C . PHE A 1 84 ? -7.188 -6.246 2.000 1.00 95.56 84 PHE A C 1
ATOM 676 O O . PHE A 1 84 ? -7.407 -5.308 1.231 1.00 95.56 84 PHE A O 1
ATOM 683 N N . ALA A 1 85 ? -8.166 -6.967 2.534 1.00 94.00 85 ALA A N 1
ATOM 684 C CA . ALA A 1 85 ? -9.577 -6.637 2.382 1.00 94.00 85 ALA A CA 1
ATOM 685 C C . ALA A 1 85 ? -10.287 -6.676 3.729 1.00 94.00 85 ALA A C 1
ATOM 687 O O . ALA A 1 85 ? -9.920 -7.467 4.598 1.00 94.00 85 ALA A O 1
ATOM 688 N N . ASN A 1 86 ? -11.302 -5.830 3.879 1.00 91.25 86 ASN A N 1
ATOM 689 C CA . ASN A 1 86 ? -12.141 -5.795 5.063 1.00 91.25 86 ASN A CA 1
ATOM 690 C C . ASN A 1 86 ? -13.096 -7.001 5.101 1.00 91.25 86 ASN A C 1
ATOM 692 O O . ASN A 1 86 ? -13.855 -7.234 4.160 1.00 91.25 86 ASN A O 1
ATOM 696 N N . TYR A 1 87 ? -13.092 -7.721 6.218 1.00 87.31 87 TYR A N 1
ATOM 697 C CA . TYR A 1 87 ? -13.995 -8.818 6.543 1.00 87.31 87 TYR A CA 1
ATOM 698 C C . TYR A 1 87 ? -14.826 -8.455 7.778 1.00 87.31 87 TYR A C 1
ATOM 700 O O . TYR A 1 87 ? -14.512 -8.844 8.904 1.00 87.31 87 TYR A O 1
ATOM 708 N N . SER A 1 88 ? -15.924 -7.730 7.568 1.00 76.62 88 SER A N 1
ATOM 709 C CA . SER A 1 88 ? -16.814 -7.273 8.648 1.00 76.62 88 SER A CA 1
ATOM 710 C C . SER A 1 88 ? -17.465 -8.415 9.437 1.00 76.62 88 SER A C 1
ATOM 712 O O . SER A 1 88 ? -17.711 -8.279 10.627 1.00 76.62 88 SER A O 1
ATOM 714 N N . GLY A 1 89 ? -17.683 -9.585 8.827 1.00 74.38 89 GLY A N 1
ATOM 715 C CA . GLY A 1 89 ? -18.265 -10.749 9.513 1.00 74.38 89 GLY A CA 1
ATOM 716 C C . GLY A 1 89 ? -17.381 -11.376 10.603 1.00 74.38 89 GLY A C 1
ATOM 717 O O . GLY A 1 89 ? -17.829 -12.290 11.296 1.00 74.38 89 GLY A O 1
ATOM 718 N N . VAL A 1 90 ? -16.127 -10.928 10.734 1.00 74.62 90 VAL A N 1
ATOM 719 C CA . VAL A 1 90 ? -15.178 -11.406 11.750 1.00 74.62 90 VAL A CA 1
ATOM 720 C C . VAL A 1 90 ? -15.215 -10.533 13.002 1.00 74.62 90 VAL A C 1
ATOM 722 O O . VAL A 1 90 ? -14.988 -11.043 14.095 1.00 74.62 90 VAL A O 1
ATOM 725 N N . THR A 1 91 ? -15.533 -9.241 12.879 1.00 73.38 91 THR A N 1
ATOM 726 C CA . THR A 1 91 ? -15.415 -8.301 14.004 1.00 73.38 91 THR A CA 1
ATOM 727 C C . THR A 1 91 ? -16.400 -8.599 15.132 1.00 73.38 91 THR A C 1
ATOM 729 O O . THR A 1 91 ? -16.044 -8.462 16.296 1.00 73.38 91 THR A O 1
ATOM 732 N N . SER A 1 92 ? -17.595 -9.101 14.809 1.00 67.06 92 SER A N 1
ATOM 733 C CA . SER A 1 92 ? -18.614 -9.518 15.785 1.00 67.06 92 SER A CA 1
ATOM 734 C C . SER A 1 92 ? -18.287 -10.815 16.533 1.00 67.06 92 SER A C 1
ATOM 736 O O . SER A 1 92 ? -18.994 -11.167 17.474 1.00 67.06 92 SER A O 1
ATOM 738 N N . LYS A 1 93 ? -17.240 -11.538 16.117 1.00 68.06 93 LYS A N 1
ATOM 739 C CA . LYS A 1 93 ? -16.804 -12.811 16.715 1.00 68.06 93 LYS A CA 1
ATOM 740 C C . LYS A 1 93 ? -15.531 -12.677 17.550 1.00 68.06 93 LYS A C 1
ATOM 742 O O . LYS A 1 93 ? -15.004 -13.685 18.011 1.00 68.06 93 LYS A O 1
ATOM 747 N N . LEU A 1 94 ? -15.003 -11.465 17.701 1.00 69.00 94 LEU A N 1
ATOM 748 C CA . LEU A 1 94 ? -13.842 -11.222 18.547 1.00 69.00 94 LEU A CA 1
ATOM 749 C C . LEU A 1 94 ? -14.299 -11.268 20.014 1.00 69.00 94 LEU A C 1
ATOM 751 O O . LEU A 1 94 ? -15.104 -10.457 20.456 1.00 69.00 94 LEU A O 1
ATOM 755 N N . GLU A 1 95 ? -13.828 -12.276 20.752 1.00 56.22 95 GLU A N 1
ATOM 756 C CA . GLU A 1 95 ? -14.270 -12.594 22.122 1.00 56.22 95 GLU A CA 1
ATOM 757 C C . GLU A 1 95 ? -13.692 -11.655 23.200 1.00 56.22 95 GLU A C 1
ATOM 759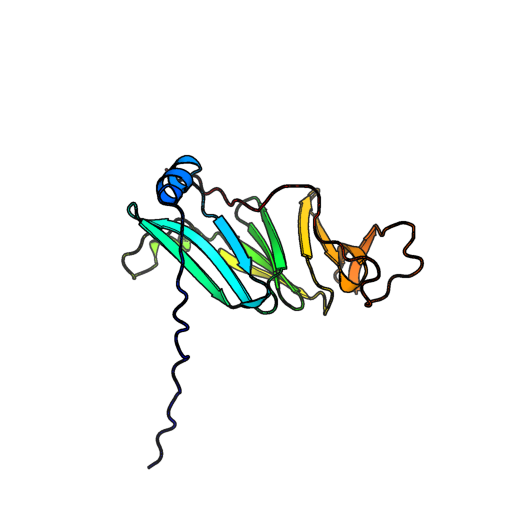 O O . GLU A 1 95 ? -13.903 -11.865 24.392 1.00 56.22 95 GLU A O 1
ATOM 764 N N . ASP A 1 96 ? -12.957 -10.609 22.817 1.00 63.75 96 ASP A N 1
ATOM 765 C CA . ASP A 1 96 ? -12.216 -9.754 23.751 1.00 63.75 96 ASP A CA 1
ATOM 766 C C . ASP A 1 96 ? -13.042 -8.597 24.341 1.00 63.75 96 ASP A C 1
ATOM 768 O O . ASP A 1 96 ? -12.497 -7.721 25.015 1.00 63.75 96 ASP A O 1
ATOM 772 N N . GLY A 1 97 ? -14.358 -8.587 24.100 1.00 57.91 97 GLY A N 1
ATOM 773 C CA . GLY A 1 97 ? -15.274 -7.548 24.578 1.00 57.91 97 GLY A CA 1
ATOM 774 C C . GLY A 1 97 ? -15.055 -6.182 23.922 1.00 57.91 97 GLY A C 1
ATOM 775 O O . GLY A 1 97 ? -15.661 -5.197 24.352 1.00 57.91 97 GLY A O 1
ATOM 776 N N . LYS A 1 98 ? -14.201 -6.097 22.894 1.00 65.19 98 LYS A N 1
ATOM 777 C CA . LYS A 1 98 ? -13.963 -4.870 22.135 1.00 65.19 98 LYS A CA 1
ATOM 778 C C . LYS A 1 98 ? -14.793 -4.865 20.862 1.00 65.19 98 LYS A C 1
ATOM 780 O O . LYS A 1 98 ? -15.003 -5.882 20.209 1.00 65.19 98 LYS A O 1
ATOM 785 N N . THR A 1 99 ? -15.244 -3.676 20.489 1.00 66.62 99 THR A N 1
ATOM 786 C CA . THR A 1 99 ? -15.924 -3.436 19.220 1.00 66.62 99 THR A CA 1
ATOM 787 C C . THR A 1 99 ? -14.915 -2.966 18.180 1.00 66.62 99 THR A C 1
ATOM 789 O O . THR A 1 99 ? -14.104 -2.073 18.435 1.00 66.62 99 THR A O 1
ATOM 792 N N . TYR A 1 100 ? -14.956 -3.588 17.004 1.00 76.00 100 TYR A N 1
ATOM 793 C CA . TYR A 1 100 ? -14.119 -3.244 15.861 1.00 76.00 100 TYR A CA 1
ATOM 794 C C . TYR A 1 100 ? -15.002 -3.009 14.637 1.00 76.00 100 TYR A C 1
ATOM 796 O O . TYR A 1 100 ? -15.841 -3.846 14.307 1.00 76.00 100 TYR A O 1
ATOM 804 N N . ASP A 1 101 ? -14.766 -1.910 13.926 1.00 76.62 101 ASP A N 1
ATOM 805 C CA . ASP A 1 101 ? -15.561 -1.560 12.740 1.00 76.62 101 ASP A CA 1
ATOM 806 C C . ASP A 1 101 ? -15.069 -2.279 11.472 1.00 76.62 101 ASP A C 1
ATOM 808 O O . ASP A 1 101 ? -15.811 -2.462 10.506 1.00 76.62 101 ASP A O 1
ATOM 812 N N . ALA A 1 102 ? -13.803 -2.708 11.462 1.00 83.50 102 ALA A N 1
ATOM 813 C CA . ALA A 1 102 ? -13.188 -3.373 10.323 1.00 83.50 102 ALA A CA 1
ATOM 814 C C . ALA A 1 102 ? -12.104 -4.373 10.743 1.00 83.50 102 ALA A C 1
ATOM 816 O O . ALA A 1 102 ? -11.370 -4.161 11.711 1.00 83.50 102 ALA A O 1
ATOM 817 N N . CYS A 1 103 ? -11.968 -5.447 9.965 1.00 87.50 103 CYS A N 1
ATOM 818 C CA . CYS A 1 103 ? -10.906 -6.440 10.107 1.00 87.50 103 CYS A CA 1
ATOM 819 C C . CYS A 1 103 ? -10.257 -6.669 8.742 1.00 87.50 103 CYS A C 1
ATOM 821 O O . CYS A 1 103 ? -10.882 -7.216 7.838 1.00 87.50 103 CYS A O 1
ATOM 823 N N . TYR A 1 104 ? -9.008 -6.236 8.582 1.00 90.50 104 TYR A N 1
ATOM 824 C CA . TYR A 1 104 ? -8.287 -6.346 7.318 1.00 90.50 104 TYR A CA 1
ATOM 825 C C . TYR A 1 104 ? -7.438 -7.607 7.280 1.00 90.50 104 TYR A C 1
ATOM 827 O O . TYR A 1 104 ? -6.458 -7.727 8.015 1.00 90.50 104 TYR A O 1
ATOM 835 N N . LEU A 1 105 ? -7.798 -8.531 6.391 1.00 91.94 105 LEU A N 1
ATOM 836 C CA . LEU A 1 105 ? -7.070 -9.781 6.193 1.00 91.94 105 LEU A CA 1
ATOM 837 C C . LEU A 1 105 ? -6.349 -9.770 4.841 1.00 91.94 105 LEU A C 1
ATOM 839 O O . LEU A 1 105 ? -6.913 -9.268 3.861 1.00 91.94 105 LEU A O 1
ATOM 843 N N . PRO A 1 106 ? -5.119 -10.309 4.760 1.00 93.69 106 PRO A N 1
ATOM 844 C CA . PRO A 1 106 ? -4.410 -10.431 3.494 1.00 93.69 106 PRO A CA 1
ATOM 845 C C . PRO A 1 106 ? -5.173 -11.381 2.561 1.00 93.69 106 PRO A C 1
ATOM 847 O O . PRO A 1 106 ? -5.491 -12.506 2.938 1.00 93.69 106 PRO A O 1
ATOM 850 N N . GLN A 1 107 ? -5.459 -10.925 1.343 1.00 94.81 107 GLN A N 1
ATOM 851 C CA . GLN A 1 107 ? -6.121 -11.719 0.301 1.00 94.81 107 GLN A CA 1
ATOM 852 C C . GLN A 1 107 ? -5.186 -12.081 -0.849 1.00 94.81 107 GLN A C 1
ATOM 854 O O . GLN A 1 107 ? -5.300 -13.167 -1.405 1.00 94.81 107 GLN A O 1
ATOM 859 N N . ASN A 1 108 ? -4.293 -11.169 -1.238 1.00 95.25 108 ASN A N 1
ATOM 860 C CA . ASN A 1 108 ? -3.364 -11.385 -2.343 1.00 95.25 108 ASN A CA 1
ATOM 861 C C . ASN A 1 108 ? -1.998 -10.800 -2.007 1.00 95.25 108 ASN A C 1
ATOM 863 O O . ASN A 1 108 ? -1.906 -9.740 -1.387 1.00 95.25 108 ASN A O 1
ATOM 867 N N . ILE A 1 109 ? -0.949 -11.473 -2.469 1.00 96.06 109 ILE A N 1
ATOM 868 C CA . ILE A 1 109 ? 0.428 -10.996 -2.382 1.00 96.06 109 ILE A CA 1
ATOM 869 C C . ILE A 1 109 ? 1.042 -11.137 -3.769 1.00 96.06 109 ILE A C 1
ATOM 871 O O . ILE A 1 109 ? 1.015 -12.217 -4.355 1.00 96.06 109 ILE A O 1
ATOM 875 N N . HIS A 1 110 ? 1.579 -10.040 -4.293 1.00 96.62 110 HIS A N 1
ATOM 876 C CA . HIS A 1 110 ? 2.298 -10.017 -5.562 1.00 96.62 110 HIS A CA 1
ATOM 877 C C . HIS A 1 110 ? 3.768 -9.719 -5.297 1.00 96.62 110 HIS A C 1
ATOM 879 O O . HIS A 1 110 ? 4.095 -8.640 -4.806 1.00 96.62 110 HIS A O 1
ATOM 885 N N . PHE A 1 111 ? 4.652 -10.663 -5.603 1.00 96.38 111 PHE A N 1
ATOM 886 C CA . PHE A 1 111 ? 6.083 -10.482 -5.389 1.00 96.38 111 PHE A CA 1
ATOM 887 C C . PHE A 1 111 ? 6.682 -9.595 -6.481 1.00 96.38 111 PHE A C 1
ATOM 889 O O . PHE A 1 111 ? 6.502 -9.836 -7.672 1.00 96.38 111 PHE A O 1
ATOM 896 N N . THR A 1 112 ? 7.408 -8.565 -6.061 1.00 94.94 112 THR A N 1
ATOM 897 C CA . THR A 1 112 ? 8.027 -7.566 -6.940 1.00 94.94 112 THR A CA 1
ATOM 898 C C . THR A 1 112 ? 9.550 -7.654 -6.964 1.00 94.94 112 THR A C 1
ATOM 900 O O . THR A 1 112 ? 10.180 -6.932 -7.729 1.00 94.94 112 THR A O 1
ATOM 903 N N . ALA A 1 113 ? 10.143 -8.523 -6.138 1.00 92.12 113 ALA A N 1
ATOM 904 C CA . ALA A 1 113 ? 11.553 -8.461 -5.752 1.00 92.12 113 ALA A CA 1
ATOM 905 C C . ALA A 1 113 ? 11.884 -7.111 -5.085 1.00 92.12 113 ALA A C 1
ATOM 907 O O . ALA A 1 113 ? 11.032 -6.510 -4.434 1.00 92.12 113 ALA A O 1
ATOM 908 N N . ASP A 1 114 ? 13.134 -6.665 -5.162 1.00 93.00 114 ASP A N 1
ATOM 909 C CA . ASP A 1 114 ? 13.604 -5.454 -4.492 1.00 93.00 114 ASP A CA 1
ATOM 910 C C . ASP A 1 114 ? 13.477 -4.237 -5.417 1.00 93.00 114 ASP A C 1
ATOM 912 O O . ASP A 1 114 ? 14.350 -4.001 -6.251 1.00 93.00 114 ASP A O 1
ATOM 916 N N . VAL A 1 115 ? 12.354 -3.521 -5.316 1.00 93.62 115 VAL A N 1
ATOM 917 C CA . VAL A 1 115 ? 11.986 -2.415 -6.225 1.00 93.62 115 VAL A CA 1
ATOM 918 C C . VAL A 1 115 ? 11.672 -1.094 -5.516 1.00 93.62 115 VAL A C 1
ATOM 920 O O . VAL A 1 115 ? 11.422 -0.104 -6.193 1.00 93.62 115 VAL A O 1
ATOM 923 N N . ASP A 1 116 ? 11.699 -1.073 -4.180 1.00 93.12 116 ASP A N 1
ATOM 924 C CA . ASP A 1 116 ? 11.406 0.095 -3.336 1.00 93.12 116 ASP A CA 1
ATOM 925 C C . ASP A 1 116 ? 10.101 0.807 -3.739 1.00 93.12 116 ASP A C 1
ATOM 927 O O . ASP A 1 116 ? 10.082 1.771 -4.502 1.00 93.12 116 ASP A O 1
ATOM 931 N N . ILE A 1 117 ? 8.972 0.284 -3.253 1.00 94.94 117 ILE A N 1
ATOM 932 C CA . ILE A 1 117 ? 7.634 0.743 -3.651 1.00 94.94 117 ILE A CA 1
ATOM 933 C C . ILE A 1 117 ? 7.230 1.966 -2.829 1.00 94.94 117 ILE A C 1
ATOM 935 O O . ILE A 1 117 ? 6.740 1.807 -1.716 1.00 94.94 117 ILE A O 1
ATOM 939 N N . HIS A 1 118 ? 7.401 3.178 -3.356 1.00 90.56 118 HIS A N 1
ATOM 940 C CA . HIS A 1 118 ? 7.168 4.407 -2.580 1.00 90.56 118 HIS A CA 1
ATOM 941 C C . HIS A 1 118 ? 5.724 4.927 -2.582 1.00 90.56 118 HIS A C 1
ATOM 943 O O . HIS A 1 118 ? 5.284 5.453 -1.567 1.00 90.56 118 HIS A O 1
ATOM 949 N N . GLU A 1 119 ? 4.977 4.757 -3.674 1.00 91.38 119 GLU A N 1
ATOM 950 C CA . GLU A 1 119 ? 3.568 5.169 -3.764 1.00 91.38 119 GLU A CA 1
ATOM 951 C C . GLU A 1 119 ? 2.804 4.272 -4.733 1.00 91.38 119 GLU A C 1
ATOM 953 O O . GLU A 1 119 ? 3.404 3.650 -5.618 1.00 91.38 119 GLU A O 1
ATOM 958 N N . MET A 1 120 ? 1.486 4.196 -4.575 1.00 93.12 120 MET A N 1
ATOM 959 C CA . MET A 1 120 ? 0.612 3.434 -5.454 1.00 93.12 120 MET A CA 1
ATOM 960 C C . MET A 1 120 ? -0.783 4.040 -5.584 1.00 93.12 120 MET A C 1
ATOM 962 O O . MET A 1 120 ? -1.259 4.765 -4.721 1.00 93.12 120 MET A O 1
ATOM 966 N N . GLU A 1 121 ? -1.462 3.696 -6.670 1.00 92.94 121 GLU A N 1
ATOM 967 C CA . GLU A 1 121 ? -2.820 4.139 -6.961 1.00 92.94 121 GLU A CA 1
ATOM 968 C C . GLU A 1 121 ? -3.574 3.036 -7.711 1.00 92.94 121 GLU A C 1
ATOM 970 O O . GLU A 1 121 ? -3.045 2.429 -8.644 1.00 92.94 121 GLU A O 1
ATOM 975 N N . TYR A 1 122 ? -4.822 2.764 -7.318 1.00 91.12 122 TYR A N 1
ATOM 976 C CA . TYR A 1 122 ? -5.682 1.814 -8.027 1.00 91.12 122 TYR A CA 1
ATOM 977 C C . TYR A 1 122 ? -6.712 2.535 -8.903 1.00 91.12 122 TYR A C 1
ATOM 979 O O . TYR A 1 122 ? -7.721 3.076 -8.422 1.00 91.12 122 TYR A O 1
ATOM 987 N N . THR A 1 123 ? -6.501 2.481 -10.214 1.00 89.88 123 THR A N 1
ATOM 988 C CA . THR A 1 123 ? -7.336 3.146 -11.217 1.00 89.88 123 THR A CA 1
ATOM 989 C C . THR A 1 123 ? -7.458 2.284 -12.466 1.00 89.88 123 THR A C 1
ATOM 991 O O . THR A 1 123 ? -6.584 1.471 -12.743 1.00 89.88 123 THR A O 1
ATOM 994 N N . LYS A 1 124 ? -8.552 2.439 -13.222 1.00 88.56 124 LYS A N 1
ATOM 995 C CA . LYS A 1 124 ? -8.805 1.667 -14.457 1.00 88.56 124 LYS A CA 1
ATOM 996 C C . LYS A 1 124 ? -8.604 0.149 -14.271 1.00 88.56 124 LYS A C 1
ATOM 998 O O . LYS A 1 124 ? -7.979 -0.501 -15.098 1.00 88.56 124 LYS A O 1
ATOM 1003 N N . ASP A 1 125 ? -9.090 -0.372 -13.143 1.00 90.31 125 ASP A N 1
ATOM 1004 C CA . ASP A 1 125 ? -8.993 -1.782 -12.730 1.00 90.31 125 ASP A CA 1
ATOM 1005 C C . ASP A 1 125 ? -7.569 -2.340 -12.560 1.00 90.31 125 ASP A C 1
ATOM 1007 O O . ASP A 1 125 ? -7.368 -3.550 -12.420 1.00 90.31 125 ASP A O 1
ATOM 1011 N N . GLU A 1 126 ? -6.578 -1.460 -12.451 1.00 92.69 126 GLU A N 1
ATOM 1012 C CA . GLU A 1 126 ? -5.172 -1.818 -12.357 1.00 92.69 126 GLU A CA 1
ATOM 1013 C C . GLU A 1 126 ? -4.469 -1.052 -11.228 1.00 92.69 126 GLU A C 1
ATOM 1015 O O . GLU A 1 126 ? -4.832 0.070 -10.871 1.00 92.69 126 GLU A O 1
ATOM 1020 N N . LEU A 1 127 ? -3.464 -1.693 -10.622 1.00 94.12 127 LEU A N 1
ATOM 1021 C CA . LEU A 1 127 ? -2.645 -1.069 -9.588 1.00 94.12 127 LEU A CA 1
ATOM 1022 C C . LEU A 1 127 ? -1.382 -0.495 -10.223 1.00 94.12 127 LEU A C 1
ATOM 1024 O O . LEU A 1 127 ? -0.512 -1.246 -10.673 1.00 94.12 127 LEU A O 1
ATOM 1028 N N . TYR A 1 128 ? -1.289 0.824 -10.187 1.00 95.56 128 TYR A N 1
ATOM 1029 C CA . TYR A 1 128 ? -0.125 1.598 -10.572 1.00 95.56 128 TYR A CA 1
ATOM 1030 C C . TYR A 1 128 ? 0.739 1.800 -9.335 1.00 95.56 128 TYR A C 1
ATOM 1032 O O . TYR A 1 128 ? 0.216 2.076 -8.258 1.00 95.56 128 TYR A O 1
ATOM 1040 N N . PHE A 1 129 ? 2.051 1.660 -9.461 1.00 95.88 129 PHE A N 1
ATOM 1041 C CA . PHE A 1 129 ? 2.961 1.907 -8.350 1.00 95.88 129 PHE A CA 1
ATOM 1042 C C . PHE A 1 129 ? 4.307 2.439 -8.820 1.00 95.88 129 PHE A C 1
ATOM 1044 O O . PHE A 1 129 ? 4.786 2.123 -9.914 1.00 95.88 129 PHE A O 1
ATOM 1051 N N . ILE A 1 130 ? 4.923 3.255 -7.975 1.00 96.25 130 ILE A N 1
ATOM 1052 C CA . ILE A 1 130 ? 6.279 3.737 -8.181 1.00 96.25 130 ILE A CA 1
ATOM 1053 C C . ILE A 1 130 ? 7.253 2.617 -7.832 1.00 96.25 130 ILE A C 1
ATOM 1055 O O . ILE A 1 130 ? 7.221 2.072 -6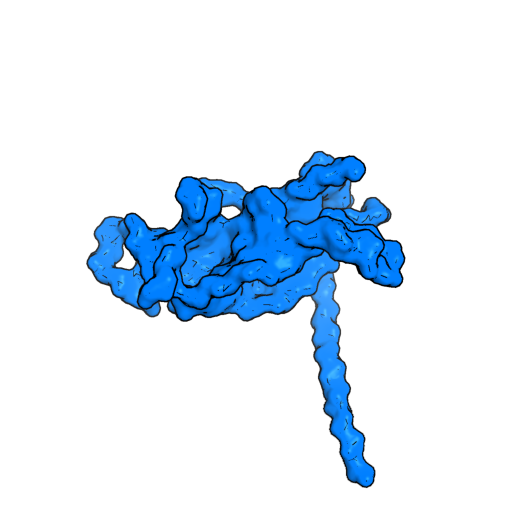.733 1.00 96.25 130 ILE A O 1
ATOM 1059 N N . ASN A 1 131 ? 8.135 2.309 -8.774 1.00 96.50 131 ASN A N 1
ATOM 1060 C CA . ASN A 1 131 ? 9.335 1.518 -8.566 1.00 96.50 131 ASN A CA 1
ATOM 1061 C C . ASN A 1 131 ? 10.511 2.492 -8.497 1.00 96.50 131 ASN A C 1
ATOM 1063 O O . ASN A 1 131 ? 11.035 2.930 -9.529 1.00 96.50 131 ASN A O 1
ATOM 1067 N N . THR A 1 132 ? 10.886 2.877 -7.283 1.00 94.81 132 THR A N 1
ATOM 1068 C CA . THR A 1 132 ? 11.902 3.910 -7.070 1.00 94.81 132 THR A CA 1
ATOM 1069 C C . THR A 1 132 ? 13.278 3.399 -7.452 1.00 94.81 132 THR A C 1
ATOM 1071 O O . THR A 1 132 ? 14.030 4.104 -8.126 1.00 94.81 132 THR A O 1
ATOM 1074 N N . LYS A 1 133 ? 13.558 2.120 -7.182 1.00 95.94 133 LYS A N 1
ATOM 1075 C CA . LYS A 1 133 ? 14.843 1.513 -7.528 1.00 95.94 133 LYS A CA 1
ATOM 1076 C C . LYS A 1 133 ? 15.133 1.545 -9.031 1.00 95.94 133 LYS A C 1
ATOM 1078 O O . LYS A 1 133 ? 16.290 1.686 -9.424 1.00 95.94 133 LYS A O 1
ATOM 1083 N N . PHE A 1 134 ? 14.101 1.445 -9.870 1.00 96.88 134 PHE A N 1
ATOM 1084 C CA . PHE A 1 134 ? 14.203 1.566 -11.330 1.00 96.88 134 PHE A CA 1
ATOM 1085 C C . PHE A 1 134 ? 13.764 2.936 -11.874 1.00 96.88 134 PHE A C 1
ATOM 1087 O O . PHE A 1 134 ? 13.795 3.145 -13.090 1.00 96.88 134 PHE A O 1
ATOM 1094 N N . SER A 1 135 ? 13.399 3.877 -10.999 1.00 96.50 135 SER A N 1
ATOM 1095 C CA . SER A 1 135 ? 13.002 5.246 -11.345 1.00 96.50 135 SER A CA 1
ATOM 1096 C C . SER A 1 135 ? 11.859 5.313 -12.364 1.00 96.50 135 SER A C 1
ATOM 1098 O O . SER A 1 135 ? 11.917 6.062 -13.347 1.00 96.50 135 SER A O 1
ATOM 1100 N N . CYS A 1 136 ? 10.824 4.497 -12.162 1.00 96.50 136 CYS A N 1
ATOM 1101 C CA . CYS A 1 136 ? 9.710 4.385 -13.097 1.00 96.50 136 CYS A CA 1
ATOM 1102 C C . CYS A 1 136 ? 8.359 4.143 -12.414 1.00 96.50 136 CYS A C 1
ATOM 1104 O O . CYS A 1 136 ? 8.266 3.653 -11.291 1.00 96.50 136 CYS A O 1
ATOM 1106 N N . LEU A 1 137 ? 7.293 4.484 -13.135 1.00 96.44 137 LEU A N 1
ATOM 1107 C CA . LEU A 1 137 ? 5.930 4.073 -12.822 1.00 96.44 137 LEU A CA 1
ATOM 1108 C C . LEU A 1 137 ? 5.671 2.720 -13.482 1.00 96.44 137 LEU A C 1
ATOM 1110 O O . LEU A 1 137 ? 5.999 2.524 -14.659 1.00 96.44 137 LEU A O 1
ATOM 1114 N N . CYS A 1 138 ? 5.076 1.804 -12.729 1.00 96.00 138 CYS A N 1
ATOM 1115 C CA . CYS A 1 138 ? 4.864 0.424 -13.132 1.00 96.00 138 CYS A CA 1
ATOM 1116 C C . CYS A 1 138 ? 3.438 -0.040 -12.851 1.00 96.00 138 CYS A C 1
ATOM 1118 O O . CYS A 1 138 ? 2.725 0.538 -12.034 1.00 96.00 138 CYS A O 1
ATOM 1120 N N . ILE A 1 139 ? 3.088 -1.150 -13.486 1.00 96.50 139 ILE A N 1
ATOM 1121 C CA . ILE A 1 139 ? 1.950 -2.003 -13.142 1.00 96.50 139 ILE A CA 1
ATOM 1122 C C . ILE A 1 139 ? 2.465 -3.396 -12.766 1.00 96.50 139 ILE A C 1
ATOM 1124 O O . ILE A 1 139 ? 3.621 -3.746 -13.045 1.00 96.50 139 ILE A O 1
ATOM 1128 N N . LYS A 1 140 ? 1.622 -4.197 -12.109 1.00 95.44 140 LYS A N 1
ATOM 1129 C CA . LYS A 1 140 ? 1.954 -5.593 -11.791 1.00 95.44 140 LYS A CA 1
ATOM 1130 C C . LYS A 1 140 ? 1.995 -6.408 -13.081 1.00 95.44 140 LYS A C 1
ATOM 1132 O O . LYS A 1 140 ? 1.089 -6.299 -13.895 1.00 95.44 140 LYS A O 1
ATOM 1137 N N . GLU A 1 141 ? 2.990 -7.273 -13.221 1.00 94.12 141 GLU A N 1
ATOM 1138 C CA . GLU A 1 141 ? 3.101 -8.181 -14.365 1.00 94.12 141 GLU A CA 1
ATOM 1139 C C . GLU A 1 141 ? 3.452 -9.585 -13.851 1.00 94.12 141 GLU A C 1
ATOM 1141 O O . GLU A 1 141 ? 4.490 -9.735 -13.202 1.00 94.12 141 GLU A O 1
ATOM 1146 N N . PRO A 1 142 ? 2.617 -10.614 -14.085 1.00 89.88 142 PRO A N 1
ATOM 1147 C CA . PRO A 1 142 ? 2.852 -11.957 -13.548 1.00 89.88 142 PRO A CA 1
ATOM 1148 C C . PRO A 1 142 ? 4.174 -12.598 -13.989 1.00 89.88 142 PRO A C 1
ATOM 1150 O O . PRO A 1 142 ? 4.789 -13.316 -13.208 1.00 89.88 142 PRO A O 1
ATOM 1153 N N . ASN A 1 143 ? 4.628 -12.328 -15.216 1.00 92.25 143 ASN A N 1
ATOM 1154 C CA . ASN A 1 143 ? 5.803 -12.996 -15.790 1.00 92.25 143 ASN A CA 1
ATOM 1155 C C . ASN A 1 143 ? 7.138 -12.304 -15.468 1.00 92.25 143 ASN A C 1
ATOM 1157 O O . ASN A 1 143 ? 8.188 -12.936 -15.555 1.00 92.25 143 ASN A O 1
ATOM 1161 N N . SER A 1 144 ? 7.120 -11.013 -15.126 1.00 92.38 144 SER A N 1
ATOM 1162 C CA . SER A 1 144 ? 8.333 -10.205 -14.907 1.00 92.38 144 SER A CA 1
ATOM 1163 C C . SER A 1 144 ? 8.319 -9.425 -13.595 1.00 92.38 144 SER A C 1
ATOM 1165 O O . SER A 1 144 ? 9.127 -8.514 -13.415 1.00 92.38 144 SER A O 1
ATOM 1167 N N . SER A 1 145 ? 7.392 -9.745 -12.691 1.00 94.19 145 SER A N 1
ATOM 1168 C CA . SER A 1 145 ? 7.125 -9.047 -11.426 1.00 94.19 145 SER A CA 1
ATOM 1169 C C . SER A 1 145 ? 6.549 -7.634 -11.592 1.00 94.19 145 SER A C 1
ATOM 1171 O O . SER A 1 145 ? 5.654 -7.237 -10.850 1.00 94.19 145 SER A O 1
ATOM 1173 N N . PH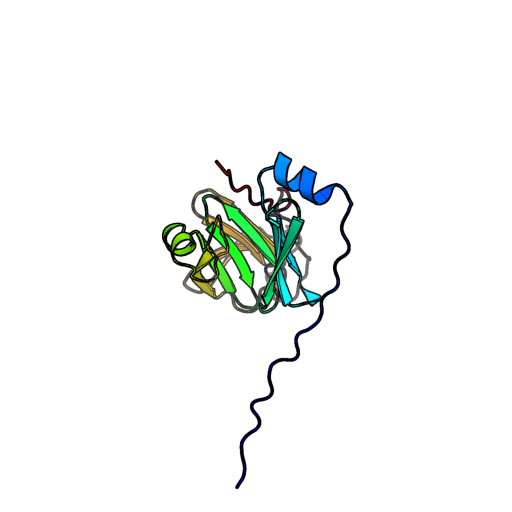E A 1 146 ? 7.003 -6.854 -12.566 1.00 96.50 146 PHE A N 1
ATOM 1174 C CA . PHE A 1 146 ? 6.446 -5.546 -12.893 1.00 96.50 146 PHE A CA 1
ATOM 1175 C C . PHE A 1 146 ? 6.655 -5.220 -14.370 1.00 96.50 146 PHE A C 1
ATOM 1177 O O . PHE A 1 146 ? 7.567 -5.744 -15.018 1.00 96.50 146 PHE A O 1
ATOM 1184 N N . LYS A 1 147 ? 5.819 -4.322 -14.890 1.00 96.69 147 LYS A N 1
ATOM 1185 C CA . LYS A 1 147 ? 5.956 -3.750 -16.229 1.00 96.69 147 LYS A CA 1
ATOM 1186 C C . LYS A 1 147 ? 6.046 -2.227 -16.120 1.00 96.69 147 LYS A C 1
ATOM 1188 O O . LYS A 1 147 ? 5.083 -1.601 -15.675 1.00 96.69 147 LYS A O 1
ATOM 1193 N N . PRO A 1 148 ? 7.179 -1.615 -16.506 1.00 96.31 148 PRO A N 1
ATOM 1194 C CA . PRO A 1 148 ? 7.310 -0.164 -16.569 1.00 96.31 148 PRO A CA 1
ATOM 1195 C C . PRO A 1 148 ? 6.356 0.408 -17.619 1.00 96.31 148 PRO A C 1
ATOM 1197 O O . PRO A 1 148 ? 6.341 -0.054 -18.760 1.00 96.31 148 PRO A O 1
ATOM 1200 N N . ILE A 1 149 ? 5.597 1.434 -17.250 1.00 96.06 149 ILE A N 1
ATOM 1201 C CA . ILE A 1 149 ? 4.687 2.141 -18.165 1.00 96.06 149 ILE A CA 1
ATOM 1202 C C . ILE A 1 149 ? 5.146 3.571 -18.446 1.00 96.06 149 ILE A C 1
ATOM 1204 O O . ILE A 1 149 ? 4.788 4.154 -19.466 1.00 96.06 149 ILE A O 1
ATOM 1208 N N . TRP A 1 150 ? 5.954 4.139 -17.551 1.00 96.00 150 TRP A N 1
ATOM 1209 C CA . TRP A 1 150 ? 6.513 5.472 -17.706 1.00 96.00 150 TRP A CA 1
ATOM 1210 C C . TRP A 1 150 ? 7.819 5.600 -16.926 1.00 96.00 150 TRP A C 1
ATOM 1212 O O . TRP A 1 150 ? 7.981 5.022 -15.854 1.00 96.00 150 TRP A O 1
ATOM 1222 N N . LYS A 1 151 ? 8.745 6.393 -17.460 1.00 96.00 151 LYS A N 1
ATOM 1223 C CA . LYS A 1 151 ? 9.977 6.826 -16.796 1.00 96.00 151 LYS A CA 1
ATOM 1224 C C . LYS A 1 151 ? 10.259 8.279 -17.188 1.00 96.00 151 LYS A C 1
ATOM 1226 O O . LYS A 1 151 ? 9.869 8.671 -18.294 1.00 96.00 151 LYS A O 1
ATOM 1231 N N . PRO A 1 152 ? 10.977 9.061 -16.366 1.00 95.00 152 PRO A N 1
ATOM 1232 C CA . PRO A 1 152 ? 11.413 10.390 -16.770 1.00 95.00 152 PRO A CA 1
ATOM 1233 C C . PRO A 1 152 ? 12.223 10.342 -18.082 1.00 95.00 152 PRO A C 1
ATOM 1235 O O . PRO A 1 152 ? 12.982 9.390 -18.302 1.00 95.00 152 PRO A O 1
ATOM 1238 N N . PRO A 1 153 ? 12.103 11.351 -18.967 1.00 96.12 153 PRO A N 1
ATOM 1239 C CA . PRO A 1 153 ? 12.702 11.311 -20.305 1.00 96.12 153 PRO A CA 1
ATOM 1240 C C . PRO A 1 153 ? 14.235 11.221 -20.285 1.00 96.12 153 PRO A C 1
ATOM 1242 O O . PRO A 1 153 ? 14.821 10.624 -21.183 1.00 96.12 153 PRO A O 1
ATOM 1245 N N . PHE A 1 154 ? 14.882 11.745 -19.239 1.00 95.62 154 PHE A N 1
ATOM 1246 C CA . PHE A 1 154 ? 16.335 11.689 -19.054 1.00 95.62 154 PHE A CA 1
ATOM 1247 C C . PHE A 1 154 ? 16.854 10.327 -18.552 1.00 95.62 154 PHE A C 1
ATOM 1249 O O . PHE A 1 154 ? 18.061 10.091 -18.556 1.00 95.62 154 PHE A O 1
ATOM 1256 N N . ILE A 1 155 ? 15.978 9.400 -18.141 1.00 96.38 155 ILE A N 1
ATOM 1257 C CA . ILE A 1 155 ? 16.380 8.029 -17.802 1.00 96.38 155 ILE A CA 1
ATOM 1258 C C . ILE A 1 155 ? 16.564 7.243 -19.099 1.00 96.38 155 ILE A C 1
ATOM 1260 O O . ILE A 1 155 ? 15.593 6.783 -19.690 1.00 96.38 155 ILE A O 1
ATOM 1264 N N . SER A 1 156 ? 17.801 7.070 -19.556 1.00 93.88 156 SER A N 1
ATOM 1265 C CA . SER A 1 156 ? 18.100 6.355 -20.808 1.00 93.88 156 SER A CA 1
ATOM 1266 C C . SER A 1 156 ? 17.809 4.852 -20.733 1.00 93.88 156 SER A C 1
ATOM 1268 O O . SER A 1 156 ? 17.203 4.290 -21.641 1.00 93.88 156 SER A O 1
ATOM 1270 N N . LEU A 1 157 ? 18.195 4.215 -19.626 1.00 95.25 157 LEU A N 1
ATOM 1271 C CA . LEU A 1 157 ? 18.054 2.781 -19.375 1.00 95.25 157 LEU A CA 1
ATOM 1272 C C . LEU A 1 157 ? 17.552 2.539 -17.949 1.00 95.25 157 LEU A C 1
ATOM 1274 O O . LEU A 1 157 ? 18.088 3.128 -17.001 1.00 95.25 157 LEU A O 1
ATOM 1278 N N . LEU A 1 158 ? 16.566 1.646 -17.822 1.00 95.00 158 LEU A N 1
ATOM 1279 C CA . LEU A 1 158 ? 16.044 1.161 -16.547 1.00 95.00 158 LEU A CA 1
ATOM 1280 C C . LEU A 1 158 ? 17.064 0.229 -15.895 1.00 95.00 158 LEU A C 1
ATOM 1282 O O . LEU A 1 158 ? 17.412 -0.813 -16.445 1.00 95.00 158 LEU A O 1
ATOM 1286 N N . GLN A 1 159 ? 17.551 0.628 -14.727 1.00 95.69 159 GLN A N 1
ATOM 1287 C CA . GLN A 1 159 ? 18.529 -0.114 -13.939 1.00 95.69 159 GLN A CA 1
ATOM 1288 C C . GLN A 1 159 ? 18.168 0.028 -12.458 1.00 95.69 159 GLN A C 1
ATOM 1290 O O . GLN A 1 159 ? 17.680 1.095 -12.085 1.00 95.69 159 GLN A O 1
ATOM 1295 N N . PRO A 1 160 ? 18.436 -0.990 -11.622 1.00 95.38 160 PRO A N 1
ATOM 1296 C CA . PRO A 1 160 ? 18.093 -0.995 -10.199 1.00 95.38 160 PRO A CA 1
ATOM 1297 C C . PRO A 1 160 ? 19.070 -0.148 -9.363 1.00 95.38 160 PRO A C 1
ATOM 1299 O O . PRO A 1 160 ? 19.694 -0.661 -8.434 1.00 95.38 160 PRO A O 1
ATOM 1302 N N . ILE A 1 161 ? 19.266 1.118 -9.731 1.00 94.81 161 ILE A N 1
ATOM 1303 C CA . ILE A 1 161 ? 20.266 2.011 -9.121 1.00 94.81 161 ILE A CA 1
ATOM 1304 C C . ILE A 1 161 ? 19.700 3.364 -8.680 1.00 94.81 161 ILE A C 1
ATOM 1306 O O . ILE A 1 161 ? 20.483 4.239 -8.333 1.00 94.81 161 ILE A O 1
ATOM 1310 N N . ASP A 1 162 ? 18.377 3.542 -8.735 1.00 94.81 162 ASP A N 1
ATOM 1311 C CA . ASP A 1 162 ? 17.682 4.763 -8.311 1.00 94.81 162 ASP A CA 1
ATOM 1312 C C . ASP A 1 162 ? 18.298 6.050 -8.903 1.00 94.81 162 ASP A C 1
ATOM 1314 O O . ASP A 1 162 ? 18.878 6.896 -8.226 1.00 94.81 162 ASP A O 1
ATOM 1318 N N . LYS A 1 163 ? 18.205 6.188 -10.232 1.00 94.94 163 LYS A N 1
ATOM 1319 C CA . LYS A 1 163 ? 18.702 7.378 -10.951 1.00 94.94 163 LYS A CA 1
ATOM 1320 C C . LYS A 1 163 ? 17.848 8.624 -10.693 1.00 94.94 163 LYS A C 1
ATOM 1322 O O . LYS A 1 163 ? 18.306 9.745 -10.900 1.00 94.94 163 LYS A O 1
ATOM 1327 N N . CYS A 1 164 ? 16.585 8.426 -10.340 1.00 93.31 164 CYS A N 1
ATOM 1328 C CA . CYS A 1 164 ? 15.626 9.452 -9.973 1.00 93.31 164 CYS A CA 1
ATOM 1329 C C . CYS A 1 164 ? 14.675 8.874 -8.925 1.00 93.31 164 CYS A C 1
ATOM 1331 O O . CYS A 1 164 ? 13.880 7.977 -9.221 1.00 93.31 164 CYS A O 1
ATOM 1333 N N . HIS A 1 165 ? 14.760 9.443 -7.726 1.00 93.25 165 HIS A N 1
ATOM 1334 C CA . HIS A 1 165 ? 14.020 8.988 -6.564 1.00 93.25 165 HIS A CA 1
ATOM 1335 C C . HIS A 1 165 ? 12.579 9.499 -6.613 1.00 93.25 165 HIS A C 1
ATOM 1337 O O . HIS A 1 165 ? 12.259 10.606 -6.172 1.00 93.25 165 HIS A O 1
ATOM 1343 N N . LEU A 1 166 ? 11.705 8.706 -7.224 1.00 90.25 166 LEU A N 1
ATOM 1344 C CA . LEU A 1 166 ? 10.283 9.003 -7.312 1.00 90.25 166 LEU A CA 1
ATOM 1345 C C . LEU A 1 166 ? 9.609 8.641 -5.984 1.00 90.25 166 LEU A C 1
ATOM 1347 O O . LEU A 1 166 ? 9.776 7.532 -5.490 1.00 90.25 166 LEU A O 1
ATOM 1351 N N . ASN A 1 167 ? 8.845 9.575 -5.418 1.00 84.31 167 ASN A N 1
ATOM 1352 C CA . ASN A 1 167 ? 8.196 9.382 -4.119 1.00 84.31 167 ASN A CA 1
ATOM 1353 C C . ASN A 1 167 ? 6.678 9.382 -4.191 1.00 84.31 167 ASN A C 1
ATOM 1355 O O . ASN A 1 167 ? 6.054 8.571 -3.530 1.00 84.31 167 ASN A O 1
ATOM 1359 N N . ILE A 1 168 ? 6.092 10.316 -4.941 1.00 78.62 168 ILE A N 1
ATOM 1360 C CA . ILE A 1 168 ? 4.664 10.630 -4.853 1.00 78.62 168 ILE A CA 1
ATOM 1361 C C . ILE A 1 168 ? 4.036 10.517 -6.243 1.00 78.62 168 ILE A C 1
ATOM 1363 O O . ILE A 1 168 ? 4.538 11.096 -7.210 1.00 78.62 168 ILE A O 1
ATOM 1367 N N . LEU A 1 169 ? 2.918 9.797 -6.322 1.00 73.06 169 LEU A N 1
ATOM 1368 C CA . LEU A 1 169 ? 1.921 9.910 -7.384 1.00 73.06 169 LEU A CA 1
ATOM 1369 C C . LEU A 1 169 ? 0.893 10.946 -6.934 1.00 73.06 169 LEU A C 1
ATOM 1371 O O . LEU A 1 169 ? 0.603 11.069 -5.749 1.00 73.06 169 LEU A O 1
ATOM 1375 N N . ARG A 1 170 ? 0.389 11.761 -7.858 1.00 53.53 170 ARG A N 1
ATOM 1376 C CA . ARG A 1 170 ? -0.510 12.867 -7.516 1.00 53.53 170 ARG A CA 1
ATOM 1377 C C . ARG A 1 170 ? -1.870 12.346 -7.021 1.00 53.53 170 ARG A C 1
ATOM 1379 O O . ARG A 1 170 ? -2.775 12.224 -7.828 1.00 53.53 170 ARG A O 1
ATOM 1386 N N . GLU A 1 171 ? -2.013 12.151 -5.714 1.00 41.78 171 GLU A N 1
ATOM 1387 C CA . GLU A 1 171 ? -3.162 12.475 -4.851 1.00 41.78 171 GLU A CA 1
ATOM 1388 C C . GLU A 1 171 ? -2.799 12.142 -3.388 1.00 41.78 171 GLU A C 1
ATOM 1390 O O . GLU A 1 171 ? -1.741 11.600 -3.098 1.00 41.78 171 GLU A O 1
ATOM 1395 N N . VAL A 1 172 ? -3.615 12.621 -2.456 1.00 38.38 172 VAL A N 1
ATOM 1396 C CA . VAL A 1 172 ? -3.282 12.962 -1.064 1.00 38.38 172 VAL A CA 1
ATOM 1397 C C . VAL A 1 172 ? -3.235 11.737 -0.137 1.00 38.38 172 VAL A C 1
ATOM 1399 O O . VAL A 1 172 ? -3.851 10.717 -0.424 1.00 38.38 172 VAL A O 1
ATOM 1402 N N . ALA A 1 173 ? -2.529 11.881 0.995 1.00 38.25 173 ALA A N 1
ATOM 1403 C CA . ALA A 1 173 ? -2.498 10.988 2.157 1.00 38.25 173 ALA A CA 1
ATOM 1404 C C . ALA A 1 173 ? -3.708 10.044 2.263 1.00 38.25 173 ALA A C 1
ATOM 1406 O O . ALA A 1 173 ? -4.858 10.487 2.270 1.00 38.25 173 ALA A O 1
ATOM 1407 N N . CYS A 1 174 ? -3.439 8.745 2.405 1.00 43.16 174 CYS A N 1
ATOM 1408 C CA . CYS A 1 174 ? -4.472 7.726 2.510 1.00 43.16 174 CYS A CA 1
ATOM 1409 C C . CYS A 1 174 ? -5.239 7.850 3.844 1.00 43.16 174 CYS A C 1
ATOM 1411 O O . CYS A 1 174 ? -4.910 7.216 4.847 1.00 43.16 174 CYS A O 1
ATOM 1413 N N . VAL A 1 175 ? -6.267 8.698 3.873 1.00 44.53 175 VAL A N 1
ATOM 1414 C CA . VAL A 1 175 ? -7.261 8.732 4.949 1.00 44.53 175 VAL A CA 1
ATOM 1415 C C . VAL A 1 175 ? -8.287 7.653 4.639 1.00 44.53 175 VAL A C 1
ATOM 1417 O O . VAL A 1 175 ? -9.051 7.769 3.681 1.00 44.53 175 VAL A O 1
ATOM 1420 N N . ILE A 1 176 ? -8.310 6.588 5.437 1.00 51.66 176 ILE A N 1
ATOM 1421 C CA . ILE A 1 176 ? -9.320 5.545 5.280 1.00 51.66 176 ILE A CA 1
ATOM 1422 C C . ILE A 1 176 ? -10.547 5.949 6.092 1.00 51.66 176 ILE A C 1
ATOM 1424 O O . ILE A 1 176 ? -10.592 5.805 7.316 1.00 51.66 176 ILE A O 1
ATOM 1428 N N . SER A 1 177 ? -11.556 6.476 5.401 1.00 35.72 177 SER A N 1
ATOM 1429 C CA . SER A 1 177 ? -12.849 6.751 6.019 1.00 35.72 177 SER A CA 1
ATOM 1430 C C . SER A 1 177 ? -13.659 5.475 6.190 1.00 35.72 177 SER A C 1
ATOM 1432 O O . SER A 1 177 ? -13.928 4.759 5.225 1.00 35.72 177 SER A O 1
ATOM 1434 N N . PHE A 1 178 ? -14.052 5.204 7.434 1.00 46.88 178 PHE A N 1
ATOM 1435 C CA . PHE A 1 178 ? -15.036 4.189 7.776 1.00 46.88 178 PHE A CA 1
ATOM 1436 C C . PHE A 1 178 ? -16.286 4.929 8.223 1.00 46.88 178 PHE A C 1
ATOM 1438 O O . PHE A 1 178 ? -16.329 5.494 9.312 1.00 46.88 178 PHE A O 1
ATOM 1445 N N . SER A 1 179 ? -17.316 4.945 7.381 1.00 28.62 179 SER A N 1
ATOM 1446 C CA . SER A 1 179 ? -18.607 5.489 7.792 1.00 28.62 179 SER A CA 1
ATOM 1447 C C . SER A 1 179 ? -19.206 4.600 8.881 1.00 28.62 179 SER A C 1
ATOM 1449 O O . SER A 1 179 ? -19.672 3.502 8.597 1.00 28.62 179 SER A O 1
ATOM 1451 N N . ILE A 1 180 ? -19.166 5.088 10.120 1.00 33.47 180 ILE A N 1
ATOM 1452 C CA . ILE A 1 180 ? -19.893 4.529 11.259 1.00 33.47 180 ILE A CA 1
ATOM 1453 C C . ILE A 1 180 ? -21.336 5.047 11.190 1.00 33.47 180 ILE A C 1
ATOM 1455 O O . ILE A 1 180 ? -21.555 6.269 11.151 1.00 33.47 180 ILE A O 1
ATOM 1459 N N . PHE A 1 181 ? -22.293 4.121 11.203 1.00 36.84 181 PHE A N 1
ATOM 1460 C CA . PHE A 1 181 ? -23.595 4.303 11.841 1.00 36.84 181 PHE A CA 1
ATOM 1461 C C . PHE A 1 181 ? -23.807 3.144 12.805 1.00 36.84 181 PHE A C 1
ATOM 1463 O O . PHE A 1 181 ? -23.528 1.996 12.390 1.00 36.84 181 PHE A O 1
#

Secondary structure (DSSP, 8-state):
-------------------TTHHHHHHHTTEEEEEEETTTTEEEEEEEETTEEEEEEEE-SSEEEEEEETTEEEEEETTEEEEEEE-HHHHTT-TTS---S--EEEEEEEE--S--EEEEEEETTEEEEEETTTTEEEEEETTTEEEEEE--TT--S--SS-SS-----SS---EEE----

pLDDT: mean 83.35, std 18.5, range [28.62, 97.38]

Sequence (181 aa):
MSQQKTDKPKEQNINFTYSANIVEFLKQIKSTIVMTTYQSGKIMLMGQHNNQFDIRYKEFARPMGMYAKGGKIWAGLGHGIYQFANYSGVTSKLEDGKTYDACYLPQNIHFTADVDIHEMEYTKDELYFINTKFSCLCIKEPNSSFKPIWKPPFISLLQPIDKCHLNILREVACVISFSIF